Protein AF-A0AAD7VVN9-F1 (afdb_monomer_lite)

Radius of gyration: 19.61 Å; chains: 1; bounding box: 54×31×44 Å

Foldseek 3Di:
DAAAAEQEDQEQDQPQDPDDDDPPDLLPDPQCVQLNVCSSCVSVPPVKHYPVVQVVVVVCCVVCCPPPVNVVVVHRYDYDMPCRVVVVVVVVPDDPVVVVVVCCVVSSCPVSVVSSVVVVVVVVVD

Organism: NCBI:txid54092

Sequence (126 aa):
MRVLNVVTGGVKTNIADTRDLPQDSPYNCPEMTDSITRRRRMAERETPMSAEMYAKKVVDDVLHGDSFINHFTRRVNVYHGSWSTRLSLLMNITPRWLVLYAFRIKFKLNGVFEAIRARQEKSKQT

Secondary structure (DSSP, 8-state):
----EEEE-BEESS----SPPPTT-TT-STTHHHHHHHHHTHHHHS-PEEHHHHHHHHHHHHHHTTSHHHHHHT--EEEESBTHHHHHHHHHHS-HHHHHHHHHHHTTHHHHHHHHHHHHHHHH--

pLDDT: mean 88.3, std 9.0, range [57.97, 96.69]

Structure (mmCIF, N/CA/C/O backbone):
data_AF-A0AAD7VVN9-F1
#
_entry.id   AF-A0AAD7VVN9-F1
#
loop_
_atom_site.group_PDB
_atom_site.id
_atom_site.type_symbol
_atom_site.label_atom_id
_atom_site.label_alt_id
_atom_site.label_comp_id
_atom_site.label_asym_id
_atom_site.label_entity_id
_atom_site.label_seq_id
_atom_site.pdbx_PDB_ins_code
_atom_site.Cartn_x
_atom_site.Cartn_y
_atom_site.Cartn_z
_atom_site.occupancy
_atom_site.B_iso_or_equiv
_atom_site.auth_seq_id
_atom_site.auth_comp_id
_atom_site.auth_asym_id
_atom_site.auth_atom_id
_atom_site.pdbx_PDB_model_num
ATOM 1 N N . MET A 1 1 ? 6.659 -19.568 -22.976 1.00 71.44 1 MET A N 1
ATOM 2 C CA . MET A 1 1 ? 5.997 -18.379 -22.395 1.00 71.44 1 MET A CA 1
ATOM 3 C C . MET A 1 1 ? 6.486 -18.205 -20.967 1.00 71.44 1 MET A C 1
ATOM 5 O O . MET A 1 1 ? 6.521 -19.192 -20.243 1.00 71.44 1 MET A O 1
ATOM 9 N N . ARG A 1 2 ? 6.896 -16.992 -20.585 1.00 76.88 2 ARG A N 1
ATOM 10 C CA . ARG A 1 2 ? 7.351 -16.650 -19.228 1.00 76.88 2 ARG A CA 1
ATOM 11 C C . ARG A 1 2 ? 6.290 -15.775 -18.568 1.00 76.88 2 ARG A C 1
ATOM 13 O O . ARG A 1 2 ? 5.786 -14.858 -19.206 1.00 76.88 2 ARG A O 1
ATOM 20 N N . VAL A 1 3 ? 5.949 -16.074 -17.318 1.00 84.00 3 VAL A N 1
ATOM 21 C CA . VAL A 1 3 ? 4.965 -15.314 -16.534 1.00 84.00 3 VAL A CA 1
ATOM 22 C C . VAL A 1 3 ? 5.701 -14.571 -15.426 1.00 84.00 3 VAL A C 1
ATOM 24 O O . VAL A 1 3 ? 6.525 -15.162 -14.728 1.00 84.00 3 VAL A O 1
ATOM 27 N N . LEU A 1 4 ? 5.408 -13.280 -15.285 1.00 87.88 4 LEU A N 1
ATOM 28 C CA . LEU A 1 4 ? 5.938 -12.420 -14.232 1.00 87.88 4 LEU A CA 1
ATOM 29 C C . LEU A 1 4 ? 4.797 -11.953 -13.333 1.00 87.88 4 LEU A C 1
ATOM 31 O O . LEU A 1 4 ? 3.795 -11.426 -13.812 1.00 87.88 4 LEU A O 1
ATOM 35 N N . ASN A 1 5 ? 4.991 -12.091 -12.027 1.00 91.00 5 ASN A N 1
ATOM 36 C CA . ASN A 1 5 ? 4.111 -11.533 -11.014 1.00 91.00 5 ASN A CA 1
ATOM 37 C C . ASN A 1 5 ? 4.682 -10.195 -10.552 1.00 91.00 5 ASN A C 1
ATOM 39 O O . ASN A 1 5 ? 5.689 -10.145 -9.839 1.00 91.00 5 ASN A O 1
ATOM 43 N N . VAL A 1 6 ? 4.035 -9.103 -10.946 1.00 93.25 6 VAL A N 1
ATOM 44 C CA . VAL A 1 6 ? 4.441 -7.761 -10.525 1.00 93.25 6 VAL A CA 1
ATOM 45 C C . VAL A 1 6 ? 3.771 -7.420 -9.195 1.00 93.25 6 VAL A C 1
ATOM 47 O O . VAL A 1 6 ? 2.560 -7.224 -9.120 1.00 93.25 6 VAL A O 1
ATOM 50 N N . VAL A 1 7 ? 4.567 -7.345 -8.130 1.00 93.06 7 VAL A N 1
ATOM 51 C CA . VAL A 1 7 ? 4.124 -6.938 -6.795 1.00 93.06 7 VAL A CA 1
ATOM 52 C C . VAL A 1 7 ? 4.259 -5.423 -6.668 1.00 93.06 7 VAL A C 1
ATOM 54 O O . VAL A 1 7 ? 5.360 -4.874 -6.579 1.00 93.06 7 VAL A O 1
ATOM 57 N N . THR A 1 8 ? 3.115 -4.745 -6.656 1.00 94.56 8 THR A N 1
ATOM 58 C CA . THR A 1 8 ? 3.033 -3.284 -6.745 1.00 94.56 8 THR A CA 1
ATOM 59 C C . THR A 1 8 ? 2.947 -2.626 -5.372 1.00 94.56 8 THR A C 1
ATOM 61 O O . THR A 1 8 ? 2.036 -2.886 -4.590 1.00 94.56 8 THR A O 1
ATOM 64 N N . GLY A 1 9 ? 3.897 -1.738 -5.090 1.00 93.38 9 GLY A N 1
ATOM 65 C CA . GLY A 1 9 ? 3.870 -0.806 -3.966 1.00 93.38 9 GLY A CA 1
ATOM 66 C C . GLY A 1 9 ? 3.209 0.528 -4.326 1.00 93.38 9 GLY A C 1
ATOM 67 O O . GLY A 1 9 ? 2.319 0.605 -5.166 1.00 93.38 9 GLY A O 1
ATOM 68 N N . GLY A 1 10 ? 3.655 1.614 -3.695 1.00 93.50 10 GLY A N 1
ATOM 69 C CA . GLY A 1 10 ? 3.140 2.959 -3.956 1.00 93.50 10 GLY A CA 1
ATOM 70 C C . GLY A 1 10 ? 3.559 3.497 -5.328 1.00 93.50 10 GLY A C 1
ATOM 71 O O . GLY A 1 10 ? 4.742 3.771 -5.547 1.00 93.50 10 GLY A O 1
ATOM 72 N N . VAL A 1 11 ? 2.585 3.700 -6.219 1.00 94.88 11 VAL A N 1
ATOM 73 C CA . VAL A 1 11 ? 2.762 4.316 -7.546 1.00 94.88 11 VAL A CA 1
ATOM 74 C C . VAL A 1 11 ? 1.788 5.482 -7.701 1.00 94.88 11 VAL A C 1
ATOM 76 O O . VAL A 1 11 ? 0.618 5.381 -7.326 1.00 94.88 11 VAL A O 1
ATOM 79 N N . LYS A 1 12 ? 2.272 6.600 -8.244 1.00 94.56 12 LYS A N 1
ATOM 80 C CA . LYS A 1 12 ? 1.508 7.829 -8.455 1.00 94.56 12 LYS A CA 1
ATOM 81 C C . LYS A 1 12 ? 0.535 7.635 -9.617 1.00 94.56 12 LYS A C 1
ATOM 83 O O . LYS A 1 12 ? 0.880 7.878 -10.768 1.00 94.56 12 LYS A O 1
ATOM 88 N N . THR A 1 13 ? -0.665 7.168 -9.299 1.00 91.19 13 THR A N 1
ATOM 89 C CA . THR A 1 13 ? -1.756 6.898 -10.246 1.00 91.19 13 THR A CA 1
ATOM 90 C C . THR A 1 13 ? -3.072 7.440 -9.691 1.00 91.19 13 THR A C 1
ATOM 92 O O . THR A 1 13 ? -3.156 7.797 -8.515 1.00 91.19 13 THR A O 1
ATOM 95 N N . ASN A 1 14 ? -4.117 7.462 -10.516 1.00 91.75 14 ASN A N 1
ATOM 96 C CA . ASN A 1 14 ? -5.485 7.804 -10.123 1.00 91.75 14 ASN A CA 1
ATOM 97 C C . ASN A 1 14 ? -6.272 6.599 -9.560 1.00 91.75 14 ASN A C 1
ATOM 99 O O . ASN A 1 14 ? -7.493 6.577 -9.645 1.00 91.75 14 ASN A O 1
ATOM 103 N N . ILE A 1 15 ? -5.597 5.598 -8.977 1.00 89.75 15 ILE A N 1
ATOM 104 C CA . ILE A 1 15 ? -6.233 4.371 -8.451 1.00 89.75 15 ILE A CA 1
ATOM 105 C C . ILE A 1 15 ? -7.076 4.598 -7.183 1.00 89.75 15 ILE A C 1
ATOM 107 O O . ILE A 1 15 ? -7.725 3.682 -6.683 1.00 89.75 15 ILE A O 1
ATOM 111 N N . ALA A 1 16 ? -7.022 5.796 -6.600 1.00 91.19 16 ALA A N 1
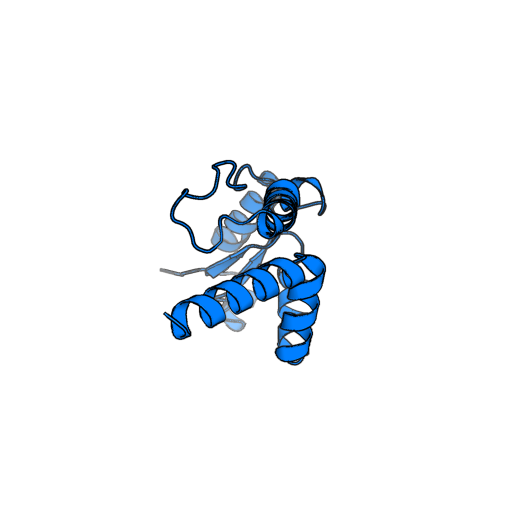ATOM 112 C CA . ALA A 1 16 ? -7.798 6.115 -5.413 1.00 91.19 16 ALA A CA 1
ATOM 113 C C . ALA A 1 16 ? -9.301 6.072 -5.730 1.00 91.19 16 ALA A C 1
ATOM 115 O O . ALA A 1 16 ? -9.776 6.801 -6.596 1.00 91.19 16 ALA A O 1
ATOM 116 N N . ASP A 1 17 ? -10.052 5.248 -4.997 1.00 89.69 17 ASP A N 1
ATOM 117 C CA . ASP A 1 17 ? -11.508 5.197 -5.123 1.00 89.69 17 ASP A CA 1
ATOM 118 C C . ASP A 1 17 ? -12.149 6.405 -4.432 1.00 89.69 17 ASP A C 1
ATOM 120 O O . ASP A 1 17 ? -12.098 6.540 -3.206 1.00 89.69 17 ASP A O 1
ATOM 124 N N . THR A 1 18 ? -12.735 7.300 -5.222 1.00 89.94 18 THR A N 1
ATOM 125 C CA . THR A 1 18 ? -13.378 8.528 -4.745 1.00 89.94 18 THR A CA 1
ATOM 126 C C . THR A 1 18 ? -14.859 8.352 -4.420 1.00 89.94 18 THR A C 1
ATOM 128 O O . THR A 1 18 ? -15.443 9.264 -3.841 1.00 89.94 18 THR A O 1
ATOM 131 N N . ARG A 1 19 ? -15.461 7.200 -4.741 1.00 91.12 19 ARG A N 1
ATOM 132 C CA . ARG A 1 19 ? -16.888 6.930 -4.513 1.00 91.12 19 ARG A CA 1
ATOM 133 C C . ARG A 1 19 ? -17.170 6.706 -3.040 1.00 91.12 19 ARG A C 1
ATOM 135 O O . ARG A 1 19 ? -16.372 6.066 -2.353 1.00 91.12 19 ARG A O 1
ATOM 142 N N . ASP A 1 20 ? -18.311 7.191 -2.570 1.00 91.19 20 ASP A N 1
ATOM 143 C CA . ASP A 1 20 ? -18.753 6.985 -1.194 1.00 91.19 20 ASP A CA 1
ATOM 144 C C . ASP A 1 20 ? -19.143 5.539 -0.906 1.00 91.19 20 ASP A C 1
ATOM 146 O O . ASP A 1 20 ? -19.388 4.736 -1.809 1.00 91.19 20 ASP A O 1
ATOM 150 N N . LEU A 1 21 ? -19.148 5.199 0.384 1.00 91.50 21 LEU A N 1
ATOM 151 C CA . LEU A 1 21 ? -19.584 3.879 0.810 1.00 91.50 21 LEU A CA 1
ATOM 152 C C . LEU A 1 21 ? -21.076 3.688 0.497 1.00 91.50 21 LEU A C 1
ATOM 154 O O . LEU A 1 21 ? -21.859 4.619 0.696 1.00 91.50 21 LEU A O 1
ATOM 158 N N . PRO A 1 22 ? -21.484 2.478 0.076 1.00 92.81 22 PRO A N 1
ATOM 159 C CA . PRO A 1 22 ? -22.894 2.115 -0.006 1.00 92.81 22 PRO A CA 1
ATOM 160 C C . PRO A 1 22 ? -23.610 2.355 1.328 1.00 92.81 22 PRO A C 1
ATOM 162 O O . PRO A 1 22 ? -23.033 2.113 2.393 1.00 92.81 22 PRO A O 1
ATOM 165 N N . GLN A 1 23 ? -24.859 2.827 1.275 1.00 91.25 23 GLN A N 1
ATOM 166 C CA . GLN A 1 23 ? -25.608 3.217 2.477 1.00 91.25 23 GLN A CA 1
ATOM 167 C C . GLN A 1 23 ? -25.860 2.043 3.427 1.00 91.25 23 GLN A C 1
ATOM 169 O O . GLN A 1 23 ? -25.817 2.206 4.644 1.00 91.25 23 GLN A O 1
ATOM 174 N N . ASP A 1 24 ? -26.055 0.862 2.855 1.00 91.75 24 ASP A N 1
ATOM 175 C CA . ASP A 1 24 ? -26.258 -0.427 3.509 1.00 91.75 24 ASP A CA 1
ATOM 176 C C . ASP A 1 24 ? -24.954 -1.086 3.993 1.00 91.75 24 ASP A C 1
ATOM 178 O O . ASP A 1 24 ? -24.986 -2.136 4.636 1.00 91.75 24 ASP A O 1
ATOM 182 N N . SER A 1 25 ? -23.791 -0.483 3.724 1.00 90.75 25 SER A N 1
ATOM 183 C CA . SER A 1 25 ? -22.514 -1.035 4.165 1.00 90.75 25 SER A CA 1
ATOM 184 C C . SER A 1 25 ? -22.409 -1.024 5.695 1.00 90.75 25 SER A C 1
ATOM 186 O O . SER A 1 25 ? -22.587 0.025 6.322 1.00 90.75 25 SER A O 1
ATOM 188 N N . PRO A 1 26 ? -21.985 -2.131 6.336 1.00 87.31 26 PRO A N 1
ATOM 189 C CA . PRO A 1 26 ? -21.740 -2.153 7.780 1.00 87.31 26 PRO A CA 1
ATOM 190 C C . PRO A 1 26 ? -20.612 -1.197 8.199 1.00 87.31 26 PRO A C 1
ATOM 192 O O . PRO A 1 26 ? -20.523 -0.817 9.368 1.00 87.31 26 PRO A O 1
ATOM 195 N N . TYR A 1 27 ? -19.774 -0.793 7.240 1.00 90.75 27 TYR A N 1
ATOM 196 C CA . TYR A 1 27 ? -18.688 0.166 7.405 1.00 90.75 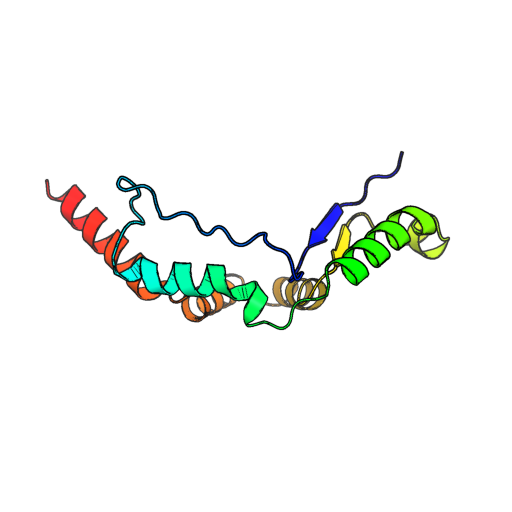27 TYR A CA 1
ATOM 197 C C . TYR A 1 27 ? -19.117 1.616 7.159 1.00 90.75 27 TYR A C 1
ATOM 199 O O . TYR A 1 27 ? -18.301 2.516 7.347 1.00 90.75 27 TYR A O 1
ATOM 207 N N . ASN A 1 28 ? -20.364 1.864 6.742 1.00 91.62 28 ASN A N 1
ATOM 208 C CA . ASN A 1 28 ? -20.918 3.209 6.653 1.00 91.62 28 ASN A CA 1
ATOM 209 C C . ASN A 1 28 ? -21.246 3.707 8.071 1.00 91.62 28 ASN A C 1
ATOM 211 O O . ASN A 1 28 ? -22.358 3.578 8.592 1.00 91.62 28 ASN A O 1
ATOM 215 N N . CYS A 1 29 ? -20.211 4.173 8.761 1.00 90.44 29 CYS A N 1
ATOM 216 C CA . CYS A 1 29 ? -20.298 4.755 10.089 1.00 90.44 29 CYS A CA 1
ATOM 217 C C . CYS A 1 29 ? -19.400 5.998 10.171 1.00 90.44 29 CYS A C 1
ATOM 219 O O . CYS A 1 29 ? -18.407 6.083 9.438 1.00 90.44 29 CYS A O 1
ATOM 221 N N . PRO A 1 30 ? -19.718 6.968 11.046 1.00 91.56 30 PRO A N 1
ATOM 222 C CA . PRO A 1 30 ? -18.941 8.200 11.162 1.00 91.56 30 PRO A CA 1
ATOM 223 C C . PRO A 1 30 ? -17.442 7.951 11.386 1.00 91.56 30 PRO A C 1
ATOM 225 O O . PRO A 1 30 ? -16.605 8.631 10.788 1.00 91.56 30 PRO A O 1
ATOM 228 N N . GLU A 1 31 ? -17.098 6.920 12.161 1.00 92.12 31 GLU A N 1
ATOM 229 C CA . GLU A 1 31 ? -15.728 6.522 12.504 1.00 92.12 31 GLU A CA 1
ATOM 230 C C . GLU A 1 31 ? -14.906 6.065 11.285 1.00 92.12 31 GLU A C 1
ATOM 232 O O . GLU A 1 31 ? -13.674 6.140 11.294 1.00 92.12 31 GLU A O 1
ATOM 237 N N . MET A 1 32 ? -15.562 5.612 10.210 1.00 93.00 32 MET A N 1
ATOM 238 C CA . MET A 1 32 ? -14.895 5.154 8.987 1.00 93.00 32 MET A CA 1
ATOM 239 C C . MET A 1 32 ? -14.449 6.314 8.083 1.00 93.00 32 MET A C 1
ATOM 241 O O . MET A 1 32 ? -13.516 6.160 7.290 1.00 93.00 32 MET A O 1
ATOM 245 N N . THR A 1 33 ? -15.044 7.500 8.239 1.00 91.25 33 THR A N 1
ATOM 246 C CA . THR A 1 33 ? -14.796 8.675 7.385 1.00 91.25 33 THR A CA 1
ATOM 247 C C . THR A 1 33 ? -13.318 9.072 7.337 1.00 91.25 33 THR A C 1
ATOM 249 O O . THR A 1 33 ? -12.757 9.286 6.258 1.00 91.25 33 THR A O 1
ATOM 252 N N . ASP A 1 34 ? -12.656 9.136 8.495 1.00 90.44 34 ASP A N 1
ATOM 253 C CA . ASP A 1 34 ? -11.239 9.513 8.591 1.00 90.44 34 ASP A CA 1
ATOM 254 C C . ASP A 1 34 ? -10.332 8.423 7.992 1.00 90.44 34 ASP A C 1
ATOM 256 O O . ASP A 1 34 ? -9.424 8.713 7.207 1.00 90.44 34 ASP A O 1
ATOM 260 N N . SER A 1 35 ? -10.640 7.152 8.272 1.00 92.56 35 SER A N 1
ATOM 261 C CA . SER A 1 35 ? -9.916 5.992 7.735 1.00 92.56 35 SER A CA 1
ATOM 262 C C . SER A 1 35 ? -9.953 5.959 6.201 1.00 92.56 35 SER A C 1
ATOM 264 O O . SER A 1 35 ? -8.910 5.836 5.548 1.00 92.56 35 SER A O 1
ATOM 266 N N . ILE A 1 36 ? -11.137 6.150 5.609 1.00 92.50 36 ILE A N 1
ATOM 267 C CA . ILE A 1 36 ? -11.327 6.195 4.153 1.00 92.50 36 ILE A CA 1
ATOM 268 C C . ILE A 1 36 ? -10.644 7.410 3.544 1.00 92.50 36 ILE A C 1
ATOM 270 O O . ILE A 1 36 ? -9.889 7.268 2.581 1.00 92.50 36 ILE A O 1
ATOM 274 N N . THR A 1 37 ? -10.838 8.596 4.120 1.00 91.12 37 THR A N 1
ATOM 275 C CA . THR A 1 37 ? -10.222 9.828 3.610 1.00 91.12 37 THR A CA 1
ATOM 276 C C . THR A 1 37 ? -8.700 9.712 3.597 1.00 91.12 37 THR A C 1
ATOM 278 O O . THR A 1 37 ? -8.042 10.065 2.612 1.00 91.12 37 THR A O 1
ATOM 281 N N . ARG A 1 38 ? -8.115 9.151 4.662 1.00 90.12 38 ARG A N 1
ATOM 282 C CA . ARG A 1 38 ? -6.675 8.899 4.747 1.00 90.12 38 ARG A CA 1
ATOM 283 C C . ARG A 1 38 ? -6.208 7.907 3.685 1.00 90.12 38 ARG A C 1
ATOM 285 O O . ARG A 1 38 ? -5.154 8.127 3.088 1.00 90.12 38 ARG A O 1
ATOM 292 N N . ARG A 1 39 ? -6.977 6.844 3.427 1.00 90.44 39 ARG A N 1
ATOM 293 C CA . ARG A 1 39 ? -6.642 5.840 2.409 1.00 90.44 39 ARG A CA 1
ATOM 294 C C . ARG A 1 39 ? -6.726 6.390 0.984 1.00 90.44 39 ARG A C 1
ATOM 296 O O . ARG A 1 39 ? -5.849 6.060 0.183 1.00 90.44 39 ARG A O 1
ATOM 303 N N . ARG A 1 40 ? -7.724 7.234 0.689 1.00 91.50 40 ARG A N 1
ATOM 304 C CA . ARG A 1 40 ? -7.898 7.917 -0.607 1.00 91.50 40 ARG A CA 1
ATOM 305 C C . ARG A 1 40 ? -6.717 8.838 -0.920 1.00 91.50 40 ARG A C 1
ATOM 307 O O . ARG A 1 40 ? -6.166 8.783 -2.011 1.00 91.50 40 ARG A O 1
ATOM 314 N N . ARG A 1 41 ? -6.244 9.595 0.074 1.00 89.69 41 ARG A N 1
ATOM 315 C CA . ARG A 1 41 ? -5.116 10.539 -0.066 1.00 89.69 41 ARG A CA 1
ATOM 316 C C . ARG A 1 41 ? -3.732 9.898 0.095 1.00 89.69 41 ARG A C 1
ATOM 318 O O . ARG A 1 41 ? -2.733 10.599 0.236 1.00 89.69 41 ARG A O 1
ATOM 325 N N . MET A 1 42 ? -3.633 8.568 0.110 1.00 87.81 42 MET A N 1
ATOM 326 C CA . MET A 1 42 ? -2.364 7.883 0.383 1.00 87.81 42 MET A CA 1
ATOM 327 C C . MET A 1 42 ? -1.320 8.127 -0.716 1.00 87.81 42 MET A C 1
ATOM 329 O O . MET A 1 42 ? -0.158 8.373 -0.405 1.00 87.81 42 MET A O 1
ATOM 333 N N . ALA A 1 43 ? -1.735 8.122 -1.987 1.00 84.50 43 ALA A N 1
ATOM 334 C CA . ALA A 1 43 ? -0.841 8.401 -3.113 1.00 84.50 43 ALA A CA 1
ATOM 335 C C . ALA A 1 43 ? 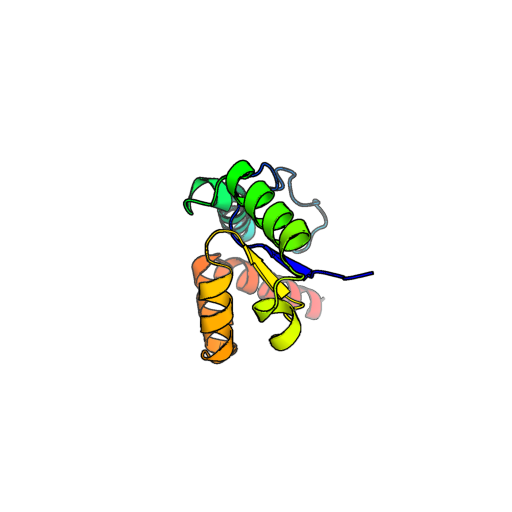-0.341 9.860 -3.129 1.00 84.50 43 ALA A C 1
ATOM 337 O O . ALA A 1 43 ? 0.738 10.138 -3.636 1.00 84.50 43 ALA A O 1
ATOM 338 N N . GLU A 1 44 ? -1.088 10.792 -2.540 1.00 83.94 44 GLU A N 1
ATOM 339 C CA . GLU A 1 44 ? -0.677 12.197 -2.425 1.00 83.94 44 GLU A CA 1
ATOM 340 C C . GLU A 1 44 ? 0.302 12.414 -1.263 1.00 83.94 44 GLU A C 1
ATOM 342 O O . GLU A 1 44 ? 1.173 13.275 -1.337 1.00 83.94 44 GLU A O 1
ATOM 347 N N . ARG A 1 45 ? 0.175 11.628 -0.186 1.00 82.81 45 ARG A N 1
ATOM 348 C CA . ARG A 1 45 ? 0.908 11.836 1.074 1.00 82.81 45 ARG A CA 1
ATOM 349 C C . ARG A 1 45 ? 2.229 11.076 1.186 1.00 82.81 45 ARG A C 1
ATOM 351 O O . ARG A 1 45 ? 3.111 11.525 1.905 1.00 82.81 45 ARG A O 1
ATOM 358 N N . GLU A 1 46 ? 2.364 9.925 0.531 1.00 81.62 46 GLU A N 1
ATOM 359 C CA . GLU A 1 46 ? 3.435 8.944 0.810 1.00 81.62 46 GLU A CA 1
ATOM 360 C C . GLU A 1 46 ? 4.514 8.878 -0.292 1.00 81.62 46 GLU A C 1
ATOM 362 O O . GLU A 1 46 ? 5.083 7.813 -0.531 1.00 81.62 46 GLU A O 1
ATOM 367 N N . THR A 1 47 ? 4.757 9.996 -0.993 1.00 89.38 47 THR A N 1
ATOM 368 C CA . THR A 1 47 ? 5.805 10.150 -2.033 1.00 89.38 47 THR A CA 1
ATOM 369 C C . THR A 1 47 ? 5.987 8.909 -2.935 1.00 89.38 47 THR A C 1
ATOM 371 O O . THR A 1 47 ? 7.055 8.284 -2.977 1.00 89.38 47 THR A O 1
ATOM 374 N N . PRO A 1 48 ? 4.932 8.485 -3.656 1.00 93.19 48 PRO A N 1
ATOM 375 C CA . PRO A 1 48 ? 4.994 7.292 -4.489 1.00 93.19 48 PRO A CA 1
ATOM 376 C C . PRO A 1 48 ? 5.906 7.474 -5.712 1.00 93.19 48 PRO A C 1
ATOM 378 O O . PRO A 1 48 ? 6.139 8.586 -6.188 1.00 93.19 48 PRO A O 1
ATOM 381 N N . MET A 1 49 ? 6.368 6.354 -6.268 1.00 95.06 49 MET A N 1
ATOM 382 C CA . MET A 1 49 ? 7.092 6.310 -7.542 1.00 95.06 49 MET A CA 1
ATOM 383 C C . MET A 1 49 ? 6.221 6.872 -8.677 1.00 95.06 49 MET A C 1
ATOM 385 O O . MET A 1 49 ? 5.013 6.634 -8.687 1.00 95.06 49 MET A O 1
ATOM 389 N N . SER A 1 50 ? 6.798 7.582 -9.653 1.00 96.12 50 SER A N 1
ATOM 390 C CA . SER A 1 50 ? 6.032 8.009 -10.834 1.00 96.12 50 SER A CA 1
ATOM 391 C C . SER A 1 50 ? 5.561 6.803 -11.657 1.00 96.12 50 SER A C 1
ATOM 393 O O . SER A 1 50 ? 6.243 5.778 -11.725 1.00 96.12 50 SER A O 1
ATOM 395 N N . ALA A 1 51 ? 4.393 6.928 -12.293 1.00 95.75 51 ALA A N 1
ATOM 396 C CA . ALA A 1 51 ? 3.849 5.876 -13.151 1.00 95.75 51 ALA A CA 1
ATOM 397 C C . ALA A 1 51 ? 4.775 5.552 -14.335 1.00 95.75 51 ALA A C 1
ATOM 399 O O . ALA A 1 51 ? 4.950 4.385 -14.663 1.00 95.75 51 ALA A O 1
ATOM 400 N N . GLU A 1 52 ? 5.423 6.563 -14.920 1.00 96.69 52 GLU A N 1
ATOM 401 C CA . GLU A 1 52 ? 6.372 6.392 -16.025 1.00 96.69 52 GLU A CA 1
ATOM 402 C C . GLU A 1 52 ? 7.583 5.541 -15.620 1.00 96.69 52 GLU A C 1
ATOM 404 O O . GLU A 1 52 ? 7.903 4.556 -16.283 1.00 96.69 52 GLU A O 1
ATOM 409 N N . MET A 1 53 ? 8.219 5.857 -14.484 1.00 96.31 53 MET A N 1
ATOM 410 C CA . MET A 1 53 ? 9.339 5.057 -13.978 1.00 96.31 53 MET A CA 1
ATOM 411 C C . MET A 1 53 ? 8.910 3.632 -13.639 1.00 96.31 53 MET A C 1
ATOM 413 O O . MET A 1 53 ? 9.667 2.691 -13.866 1.00 96.31 53 MET A O 1
ATOM 417 N N . TYR A 1 54 ? 7.713 3.471 -13.074 1.00 96.06 54 TYR A N 1
ATOM 418 C CA . TYR A 1 54 ? 7.163 2.157 -12.772 1.00 96.06 54 TYR A CA 1
ATOM 419 C C . TYR A 1 54 ? 6.952 1.338 -14.055 1.00 96.06 54 TYR A C 1
ATOM 421 O O . TYR A 1 54 ? 7.433 0.210 -14.136 1.00 96.06 54 TYR A O 1
ATOM 429 N N . ALA A 1 55 ? 6.309 1.916 -15.075 1.00 95.75 55 ALA A N 1
ATOM 430 C CA . ALA A 1 55 ? 6.065 1.258 -16.356 1.00 95.75 55 ALA A CA 1
ATOM 431 C C . ALA A 1 55 ? 7.374 0.871 -17.052 1.00 95.75 55 ALA A C 1
ATOM 433 O O . ALA A 1 55 ? 7.514 -0.271 -17.482 1.00 95.75 55 ALA A O 1
ATOM 434 N N . LYS A 1 56 ? 8.359 1.780 -17.078 1.00 96.12 56 LYS A N 1
ATOM 435 C CA . LYS A 1 56 ? 9.692 1.503 -17.625 1.00 96.12 56 LYS A CA 1
ATOM 436 C C . LYS A 1 56 ? 10.325 0.278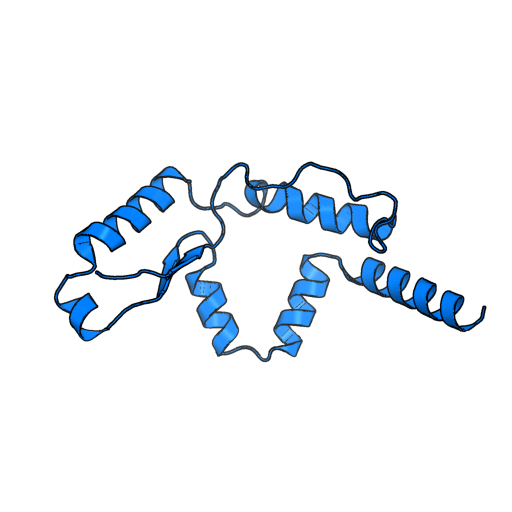 -16.965 1.00 96.12 56 LYS A C 1
ATOM 438 O O . LYS A 1 56 ? 10.738 -0.637 -17.662 1.00 96.12 56 LYS A O 1
ATOM 443 N N . LYS A 1 57 ? 10.323 0.214 -15.631 1.00 93.56 57 LYS A N 1
ATOM 444 C CA . LYS A 1 57 ? 10.887 -0.922 -14.886 1.00 93.56 57 LYS A CA 1
ATOM 445 C C . LYS A 1 57 ? 10.175 -2.244 -15.166 1.00 93.56 57 LYS A C 1
ATOM 447 O O . LYS A 1 57 ? 10.829 -3.272 -15.292 1.00 93.56 57 LYS A O 1
ATOM 452 N N . VAL A 1 58 ? 8.845 -2.224 -15.269 1.00 93.00 58 VAL A N 1
ATOM 453 C CA . VAL A 1 58 ? 8.068 -3.428 -15.598 1.00 93.00 58 VAL A CA 1
ATOM 454 C C .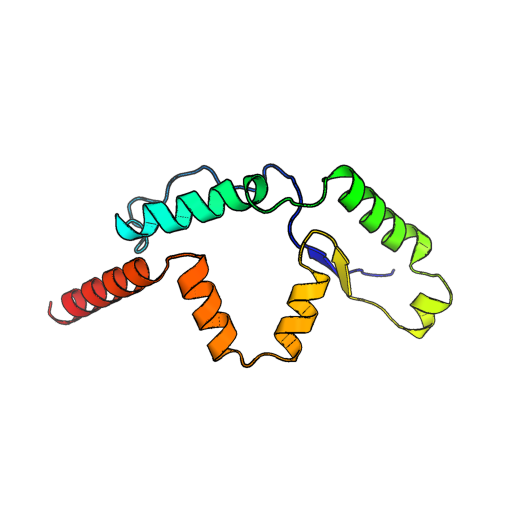 VAL A 1 58 ? 8.386 -3.908 -17.014 1.00 93.00 58 VAL A C 1
ATOM 456 O O . VAL A 1 58 ? 8.592 -5.100 -17.221 1.00 93.00 58 VAL A O 1
ATOM 459 N N . VAL A 1 59 ? 8.471 -2.993 -17.983 1.00 93.31 59 VAL A N 1
ATOM 460 C CA . VAL A 1 59 ? 8.866 -3.328 -19.359 1.00 93.31 59 VAL A CA 1
ATOM 461 C C . VAL A 1 59 ? 10.296 -3.868 -19.394 1.00 93.31 59 VAL A C 1
ATOM 463 O O . VAL A 1 59 ? 10.537 -4.889 -20.035 1.00 93.31 59 VAL A O 1
ATOM 466 N N . ASP A 1 60 ? 11.223 -3.260 -18.651 1.00 91.19 60 ASP A N 1
ATOM 467 C CA . ASP A 1 60 ? 12.607 -3.726 -18.560 1.00 91.19 60 ASP A CA 1
ATOM 468 C C . ASP A 1 60 ? 12.690 -5.167 -18.022 1.00 91.19 60 ASP A C 1
ATOM 470 O O . ASP A 1 60 ? 13.444 -5.969 -18.572 1.00 91.19 60 ASP A O 1
ATOM 474 N N . ASP A 1 61 ? 11.879 -5.542 -17.026 1.00 88.94 61 ASP A N 1
ATOM 475 C CA . ASP A 1 61 ? 11.812 -6.919 -16.505 1.00 88.94 61 ASP A CA 1
ATOM 476 C C . ASP A 1 61 ? 11.230 -7.923 -17.513 1.00 88.94 61 ASP A C 1
ATOM 478 O O . ASP A 1 61 ? 11.624 -9.098 -17.556 1.00 88.94 61 ASP A O 1
ATOM 482 N N . VAL A 1 62 ? 10.275 -7.483 -18.334 1.00 87.62 62 VAL A N 1
ATOM 483 C CA . VAL A 1 62 ? 9.699 -8.305 -19.405 1.00 87.62 62 VAL A CA 1
ATOM 484 C C . VAL A 1 62 ? 10.729 -8.532 -20.512 1.00 87.62 62 VAL A C 1
ATOM 486 O O . VAL A 1 62 ? 10.909 -9.672 -20.937 1.00 87.62 62 VAL A O 1
ATOM 489 N N . LEU A 1 63 ? 11.439 -7.483 -20.933 1.00 87.50 63 LEU A N 1
ATOM 490 C CA . LEU A 1 63 ? 12.407 -7.543 -22.032 1.00 87.50 63 LEU A CA 1
ATOM 491 C C . LEU A 1 63 ? 13.724 -8.225 -21.634 1.00 87.50 63 LEU A C 1
ATOM 493 O O . LEU A 1 63 ? 14.243 -9.044 -22.383 1.00 87.50 63 LEU A O 1
ATOM 497 N N . HIS A 1 64 ? 14.256 -7.924 -20.448 1.00 81.06 64 HIS A N 1
ATOM 498 C CA . HIS A 1 64 ? 15.590 -8.368 -20.012 1.00 81.06 64 HIS A CA 1
ATOM 499 C C . HIS A 1 64 ? 15.554 -9.486 -18.968 1.00 81.06 64 HIS A C 1
ATOM 501 O O . HIS A 1 64 ? 16.593 -9.927 -18.461 1.00 81.06 64 HIS A O 1
ATOM 507 N N . GLY A 1 65 ? 14.366 -9.970 -18.621 1.00 67.50 65 GLY A N 1
ATOM 508 C CA . GLY A 1 65 ? 14.201 -10.998 -17.602 1.00 67.50 65 GLY A CA 1
ATOM 509 C C . GLY A 1 65 ? 14.702 -12.394 -17.995 1.00 67.50 65 GLY A C 1
ATOM 510 O O . GLY A 1 65 ? 14.730 -13.260 -17.129 1.00 67.50 65 GLY A O 1
ATOM 511 N N . ASP A 1 66 ? 15.159 -12.591 -19.236 1.00 62.12 66 ASP A N 1
ATOM 512 C CA . ASP A 1 66 ? 15.870 -13.801 -19.683 1.00 62.12 66 ASP A CA 1
ATOM 513 C C . ASP A 1 66 ? 17.403 -13.689 -19.538 1.00 62.12 66 ASP A C 1
ATOM 515 O O . ASP A 1 66 ? 18.139 -14.593 -19.930 1.00 62.12 66 ASP A O 1
ATOM 519 N N . SER A 1 67 ? 17.910 -12.603 -18.937 1.00 65.88 67 SER A N 1
ATOM 520 C CA . SER A 1 67 ? 19.336 -12.475 -18.606 1.00 65.88 67 SER A CA 1
ATOM 521 C C . SER A 1 67 ? 19.827 -13.683 -17.796 1.00 65.88 67 SER A C 1
ATOM 523 O O . SER A 1 67 ? 19.105 -14.192 -16.938 1.00 65.88 67 SER A O 1
ATOM 525 N N . PHE A 1 68 ? 21.084 -14.095 -18.000 1.00 61.28 68 PHE A N 1
ATOM 526 C CA . PHE A 1 68 ? 21.705 -15.266 -17.352 1.00 61.28 68 PHE A CA 1
ATOM 527 C C . PHE A 1 68 ? 21.450 -15.338 -15.830 1.00 61.28 68 PHE A C 1
ATOM 529 O O . PHE A 1 68 ? 21.111 -16.388 -15.284 1.00 61.28 68 PHE A O 1
ATOM 536 N N . ILE A 1 69 ? 21.506 -14.185 -15.156 1.00 61.38 69 ILE A N 1
ATOM 537 C CA . ILE A 1 69 ? 21.247 -14.031 -13.715 1.00 61.38 69 ILE A CA 1
ATOM 538 C C . ILE A 1 69 ? 19.792 -14.384 -13.346 1.00 61.38 69 ILE A C 1
ATOM 540 O O . ILE A 1 69 ? 19.534 -15.021 -12.322 1.00 61.38 69 ILE A O 1
ATOM 544 N N . ASN A 1 70 ? 18.825 -13.994 -14.173 1.00 64.50 70 ASN A N 1
ATOM 545 C CA . ASN A 1 70 ? 17.401 -14.234 -13.941 1.00 64.50 70 ASN A CA 1
ATOM 546 C C . ASN A 1 70 ? 16.995 -15.679 -14.265 1.00 64.50 70 ASN A C 1
ATOM 548 O O . ASN A 1 70 ? 16.137 -16.234 -13.578 1.00 64.50 70 ASN A O 1
ATOM 552 N N . HIS A 1 71 ? 17.665 -16.317 -15.232 1.00 63.34 71 HIS A N 1
ATOM 553 C CA . HIS A 1 71 ? 17.489 -17.742 -15.519 1.00 63.34 71 HIS A CA 1
ATOM 554 C C . HIS A 1 71 ? 17.938 -18.615 -14.337 1.00 63.34 71 HIS A C 1
ATOM 556 O O . HIS A 1 71 ? 17.219 -19.526 -13.925 1.00 63.34 71 HIS A O 1
ATOM 562 N N . PHE A 1 72 ? 19.084 -18.286 -13.729 1.00 59.53 72 PHE A N 1
ATOM 563 C CA . PHE A 1 72 ? 19.596 -19.003 -12.560 1.00 59.53 72 PHE A CA 1
ATOM 564 C C . PHE A 1 72 ? 18.741 -18.773 -11.304 1.00 59.53 72 PHE A C 1
ATOM 566 O O . PHE A 1 72 ? 18.489 -19.697 -10.535 1.00 59.53 72 PHE A O 1
ATOM 573 N N . THR A 1 73 ? 18.248 -17.548 -11.104 1.00 64.44 73 THR A N 1
ATOM 574 C CA . THR A 1 73 ? 17.465 -17.188 -9.909 1.00 64.44 73 THR A CA 1
ATOM 575 C C . THR A 1 73 ? 15.968 -17.495 -10.015 1.00 64.44 73 THR A C 1
ATOM 577 O O . THR A 1 73 ? 15.268 -17.353 -9.014 1.00 64.44 73 THR A O 1
ATOM 580 N N . ARG A 1 74 ? 15.466 -17.907 -11.195 1.00 65.94 74 ARG A N 1
ATOM 581 C CA . ARG A 1 74 ? 14.045 -18.213 -11.472 1.00 65.94 74 ARG A CA 1
ATOM 582 C C . ARG A 1 74 ? 13.081 -17.193 -10.843 1.00 65.94 74 ARG A C 1
ATOM 584 O O . ARG A 1 74 ? 12.085 -17.563 -10.220 1.00 65.94 74 ARG A O 1
ATOM 591 N N . ARG A 1 75 ? 13.383 -15.894 -10.954 1.00 71.81 75 ARG A N 1
ATOM 592 C CA . ARG A 1 75 ? 12.566 -14.846 -10.321 1.00 71.81 75 ARG A CA 1
ATOM 593 C C . ARG A 1 75 ? 11.193 -14.751 -10.988 1.00 71.81 75 ARG A C 1
ATOM 595 O O . ARG A 1 75 ? 11.061 -14.188 -12.067 1.00 71.81 75 ARG A O 1
ATOM 602 N N . VAL A 1 76 ? 10.173 -15.275 -10.308 1.00 82.00 76 VAL A N 1
ATOM 603 C CA . VAL A 1 76 ? 8.761 -15.154 -10.716 1.00 82.00 76 VAL A CA 1
ATOM 604 C C . VAL A 1 76 ? 8.149 -13.841 -10.221 1.00 82.00 76 VAL A C 1
ATOM 606 O O . VAL A 1 76 ? 7.342 -13.237 -10.921 1.00 82.00 76 VAL A O 1
ATOM 609 N N . ASN A 1 77 ? 8.544 -13.378 -9.031 1.00 88.25 77 ASN A N 1
ATOM 610 C CA . ASN A 1 77 ? 7.994 -12.175 -8.405 1.00 88.25 77 ASN A CA 1
ATOM 611 C C . ASN A 1 77 ? 8.968 -10.998 -8.539 1.00 88.25 77 ASN A C 1
ATOM 613 O O . ASN A 1 77 ? 10.105 -11.079 -8.065 1.00 88.25 77 ASN A O 1
ATOM 617 N N . VAL A 1 78 ? 8.506 -9.896 -9.125 1.00 89.81 78 VAL A N 1
ATOM 618 C CA . VAL A 1 78 ? 9.252 -8.634 -9.235 1.00 89.81 78 VAL A CA 1
ATOM 619 C C . VAL A 1 78 ? 8.544 -7.548 -8.433 1.00 89.81 78 VAL A C 1
ATOM 621 O O . VAL A 1 78 ? 7.325 -7.421 -8.490 1.00 89.81 78 VAL A O 1
ATOM 624 N N . TYR A 1 79 ? 9.295 -6.789 -7.637 1.00 92.25 79 TYR A N 1
ATOM 625 C CA . TYR A 1 79 ? 8.744 -5.818 -6.687 1.00 92.25 79 TYR A CA 1
ATOM 626 C C . TYR A 1 79 ? 9.047 -4.402 -7.165 1.00 92.25 79 TYR A C 1
ATOM 628 O O . TYR A 1 79 ? 10.212 -4.005 -7.203 1.00 92.25 79 TYR A O 1
ATOM 636 N N . HIS A 1 80 ? 8.002 -3.636 -7.485 1.00 94.81 80 HIS A N 1
ATOM 637 C CA . HIS A 1 80 ? 8.123 -2.262 -7.981 1.00 94.81 80 HIS A CA 1
ATOM 638 C C . HIS A 1 80 ? 7.205 -1.299 -7.242 1.00 94.81 80 HIS A C 1
ATOM 640 O O . HIS A 1 80 ? 6.206 -1.683 -6.641 1.00 94.81 80 HIS A O 1
ATOM 646 N N . GLY A 1 81 ? 7.535 -0.010 -7.292 1.00 92.44 81 GLY A N 1
ATOM 647 C CA . GLY A 1 81 ? 6.829 1.034 -6.546 1.00 92.44 81 GLY A CA 1
ATOM 648 C C . GLY A 1 81 ? 7.364 1.221 -5.124 1.00 92.44 81 GLY A C 1
ATOM 649 O O . GLY A 1 81 ? 8.107 0.391 -4.594 1.00 92.44 81 GLY A O 1
ATOM 650 N N . SER A 1 82 ? 7.001 2.342 -4.504 1.00 92.75 82 SER A N 1
ATOM 651 C CA . SER A 1 82 ? 7.481 2.720 -3.173 1.00 92.75 82 SER A CA 1
ATOM 652 C C . SER A 1 82 ? 7.084 1.681 -2.124 1.00 92.75 82 SER A C 1
ATOM 654 O O . SER A 1 82 ? 5.985 1.134 -2.162 1.00 92.75 82 SER A O 1
ATOM 656 N N . TRP A 1 83 ? 7.980 1.412 -1.175 1.00 91.12 83 TRP A N 1
ATOM 657 C CA . TRP A 1 83 ? 7.802 0.456 -0.073 1.00 91.12 83 TRP A CA 1
ATOM 658 C C . TRP A 1 83 ? 7.635 -1.030 -0.435 1.00 91.12 83 TRP A C 1
ATOM 660 O O . TRP A 1 83 ? 7.793 -1.838 0.470 1.00 91.12 83 TRP A O 1
ATOM 670 N N . SER A 1 84 ? 7.413 -1.427 -1.693 1.00 91.50 84 SER A N 1
ATOM 671 C CA . SER A 1 84 ? 7.168 -2.834 -2.086 1.00 91.50 84 SER A CA 1
ATOM 672 C C . SER A 1 84 ? 8.244 -3.810 -1.580 1.00 91.50 84 SER A C 1
ATOM 674 O O . SER A 1 84 ? 7.944 -4.725 -0.814 1.00 91.50 84 SER A O 1
ATOM 676 N N . THR A 1 85 ? 9.513 -3.572 -1.921 1.00 89.50 85 THR A N 1
ATOM 677 C CA . THR A 1 85 ? 10.641 -4.427 -1.514 1.00 89.50 85 THR A CA 1
ATOM 678 C C . THR A 1 85 ? 10.898 -4.374 -0.008 1.00 89.50 85 THR A C 1
ATOM 680 O O . THR A 1 85 ? 11.077 -5.406 0.635 1.00 89.50 85 THR A O 1
ATOM 683 N N . ARG A 1 86 ? 10.897 -3.167 0.578 1.00 91.12 86 ARG A N 1
ATOM 684 C CA . ARG A 1 86 ? 11.185 -2.965 2.011 1.00 91.12 86 ARG A CA 1
ATOM 685 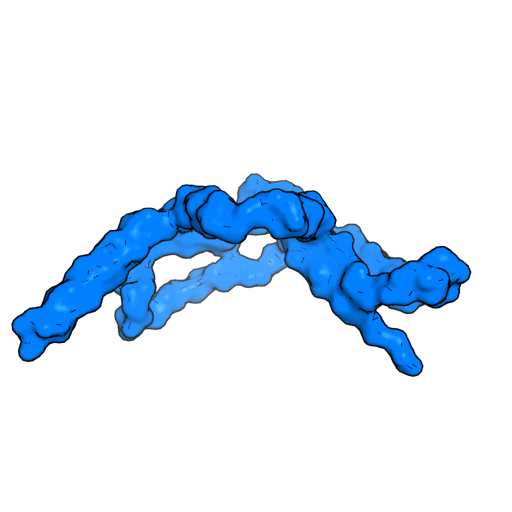C C . ARG A 1 86 ? 10.116 -3.601 2.888 1.00 91.12 86 ARG A C 1
ATOM 687 O O . ARG A 1 86 ? 10.439 -4.253 3.873 1.00 91.12 86 ARG A O 1
ATOM 694 N N . LEU A 1 87 ? 8.851 -3.423 2.517 1.00 90.44 87 LEU A N 1
ATOM 695 C CA . LEU A 1 87 ? 7.730 -3.998 3.238 1.00 90.44 87 LEU A CA 1
ATOM 696 C C . LEU A 1 87 ? 7.737 -5.517 3.101 1.00 90.44 87 LEU A C 1
ATOM 698 O O . LEU A 1 87 ? 7.563 -6.192 4.103 1.00 90.44 87 LEU A O 1
ATOM 702 N N . SER A 1 88 ? 8.019 -6.061 1.913 1.00 89.75 88 SER A N 1
ATOM 703 C CA . SER A 1 88 ? 8.154 -7.512 1.745 1.00 89.75 88 SER A CA 1
ATOM 704 C C . SER A 1 88 ? 9.230 -8.100 2.658 1.00 89.75 88 SER A C 1
ATOM 706 O O . SER A 1 88 ? 8.999 -9.140 3.269 1.00 89.75 88 SER A O 1
ATOM 708 N N . LEU A 1 89 ? 10.383 -7.438 2.789 1.00 91.19 89 LEU A N 1
ATOM 709 C CA . LEU A 1 89 ? 11.436 -7.878 3.704 1.00 91.19 89 LEU A CA 1
ATOM 710 C C . LEU A 1 89 ? 10.985 -7.782 5.167 1.00 91.19 89 LEU A C 1
ATOM 712 O O . LEU A 1 89 ? 11.165 -8.727 5.929 1.00 91.19 89 LEU A O 1
ATOM 716 N N . LEU A 1 90 ? 10.343 -6.671 5.540 1.00 92.44 90 LEU A N 1
ATOM 717 C CA . LEU A 1 90 ? 9.813 -6.468 6.887 1.00 92.44 90 LEU A CA 1
ATOM 718 C C . LEU A 1 90 ? 8.798 -7.558 7.265 1.00 92.44 90 LEU A C 1
ATOM 720 O O . LEU A 1 90 ? 8.852 -8.078 8.377 1.00 92.44 90 LEU A O 1
ATOM 724 N N . MET A 1 91 ? 7.907 -7.936 6.343 1.00 90.75 91 MET A N 1
ATOM 725 C CA . MET A 1 91 ? 6.882 -8.961 6.575 1.00 90.75 91 MET A CA 1
ATOM 726 C C . MET A 1 91 ? 7.467 -10.352 6.821 1.00 90.75 91 MET A C 1
ATOM 728 O O . MET A 1 91 ? 6.856 -11.133 7.542 1.00 90.75 91 MET A O 1
ATOM 732 N N . ASN A 1 92 ? 8.638 -10.658 6.257 1.00 91.62 92 ASN A N 1
ATOM 733 C CA . ASN A 1 92 ? 9.297 -11.949 6.471 1.00 91.62 92 ASN A CA 1
ATOM 734 C C . ASN A 1 92 ? 9.908 -12.081 7.872 1.00 91.62 92 ASN A C 1
ATOM 736 O O . ASN A 1 92 ? 10.074 -13.191 8.363 1.00 91.62 92 ASN A O 1
ATOM 740 N N . ILE A 1 93 ? 10.251 -10.959 8.509 1.00 94.94 93 ILE A N 1
ATOM 741 C CA . ILE A 1 93 ? 10.956 -10.940 9.800 1.00 94.94 93 ILE A CA 1
ATOM 742 C C . ILE A 1 93 ? 9.989 -10.626 10.949 1.00 94.94 93 ILE A C 1
ATOM 744 O O . ILE A 1 93 ? 10.184 -11.060 12.081 1.00 94.94 93 ILE A O 1
ATOM 748 N N . THR A 1 94 ? 8.935 -9.859 10.674 1.00 94.50 94 THR A N 1
ATOM 749 C CA . THR A 1 94 ? 8.065 -9.318 11.719 1.00 94.50 94 THR A CA 1
ATOM 750 C C . THR A 1 94 ? 6.908 -10.269 12.030 1.00 94.50 94 THR A C 1
ATOM 752 O O . THR A 1 94 ? 6.174 -10.652 11.116 1.00 94.50 94 THR A O 1
ATOM 755 N N . PRO A 1 95 ? 6.649 -10.589 13.312 1.00 95.81 95 PRO A N 1
ATOM 756 C CA . PRO A 1 95 ? 5.462 -11.336 13.702 1.00 95.81 95 PRO A CA 1
ATOM 757 C C . PRO A 1 95 ? 4.169 -10.669 13.215 1.00 95.81 95 PRO A C 1
ATOM 759 O O . PRO A 1 95 ? 3.975 -9.457 13.343 1.00 95.81 95 PRO A O 1
ATOM 762 N N . ARG A 1 96 ? 3.238 -11.481 12.704 1.00 93.75 96 ARG A N 1
ATOM 763 C CA . ARG A 1 96 ? 2.001 -11.001 12.063 1.00 93.75 96 ARG A CA 1
ATOM 764 C C . ARG A 1 96 ? 1.147 -10.113 12.974 1.00 93.75 96 ARG A C 1
ATOM 766 O O . ARG A 1 96 ? 0.560 -9.146 12.497 1.00 93.75 96 ARG A O 1
ATOM 773 N N . TRP A 1 97 ? 1.085 -10.409 14.274 1.00 95.62 97 TRP A N 1
ATOM 774 C CA . TRP A 1 97 ? 0.292 -9.628 15.231 1.00 95.62 97 TRP A CA 1
ATOM 775 C C . TRP A 1 97 ? 0.781 -8.176 15.339 1.00 95.62 97 TRP A C 1
ATOM 777 O O . TRP A 1 97 ? -0.037 -7.259 15.396 1.00 95.62 97 TRP A O 1
ATOM 787 N N . LEU A 1 98 ? 2.098 -7.958 15.284 1.00 95.44 98 LEU A N 1
ATOM 788 C CA . LEU A 1 98 ? 2.698 -6.630 15.381 1.00 95.44 98 LEU A CA 1
ATOM 789 C C . LEU A 1 98 ? 2.424 -5.812 14.118 1.00 95.44 98 LEU A C 1
ATOM 791 O O . LEU A 1 98 ? 2.060 -4.640 14.199 1.00 95.44 98 LEU A O 1
ATOM 795 N N . VAL A 1 99 ? 2.519 -6.449 12.950 1.00 93.62 99 VAL A N 1
ATOM 796 C CA . VAL A 1 99 ? 2.154 -5.835 11.667 1.00 93.62 99 VAL A CA 1
ATOM 797 C C . VAL A 1 99 ? 0.693 -5.386 11.668 1.00 93.62 99 VAL A C 1
ATOM 799 O O . VAL A 1 99 ? 0.388 -4.249 11.305 1.00 93.62 99 VAL A O 1
ATOM 802 N N . LEU A 1 100 ? -0.217 -6.269 12.086 1.00 93.31 100 LEU A N 1
ATOM 803 C CA . LEU A 1 100 ? -1.645 -5.963 12.141 1.00 93.31 100 LEU A CA 1
ATOM 804 C C . LEU A 1 100 ? -1.934 -4.827 13.125 1.00 93.31 100 LEU A C 1
ATOM 806 O O . LEU A 1 100 ? -2.720 -3.935 12.811 1.00 93.31 100 LEU A O 1
ATOM 810 N N . TYR A 1 101 ? -1.263 -4.820 14.277 1.00 94.12 101 TYR A N 1
ATOM 811 C CA . TYR A 1 101 ? -1.361 -3.740 15.253 1.00 94.12 101 TYR A CA 1
ATOM 812 C C . TYR A 1 101 ? -0.884 -2.397 14.676 1.00 94.12 101 TYR A C 1
ATOM 814 O O . TYR A 1 101 ? -1.602 -1.398 14.752 1.00 94.12 101 TYR A O 1
ATOM 822 N N . ALA A 1 102 ? 0.274 -2.378 14.011 1.00 94.25 102 ALA A N 1
ATOM 823 C CA . ALA A 1 102 ? 0.809 -1.179 13.372 1.00 94.25 102 ALA A CA 1
ATOM 824 C C . ALA A 1 102 ? -0.119 -0.649 12.266 1.00 94.25 102 ALA A C 1
ATOM 826 O O . ALA A 1 102 ? -0.378 0.555 12.200 1.00 94.25 102 ALA A O 1
ATOM 827 N N . PHE A 1 103 ? -0.676 -1.527 11.424 1.00 92.81 103 PHE A N 1
ATOM 828 C CA . PHE A 1 103 ? -1.645 -1.124 10.405 1.00 92.81 103 PHE A CA 1
ATOM 829 C C . PHE A 1 103 ? -2.944 -0.601 11.008 1.00 92.81 103 PHE A C 1
ATOM 831 O O . PHE A 1 103 ? -3.455 0.420 10.545 1.00 92.81 103 PHE A O 1
ATOM 838 N N . ARG A 1 104 ? -3.447 -1.239 12.068 1.00 93.06 104 ARG A N 1
ATOM 839 C CA . ARG A 1 104 ? -4.644 -0.790 12.784 1.00 93.06 104 ARG A CA 1
ATOM 840 C C . ARG A 1 104 ? -4.495 0.660 13.260 1.00 93.06 104 ARG A C 1
ATOM 842 O O . ARG A 1 104 ? -5.410 1.457 13.054 1.00 93.06 104 ARG A O 1
ATOM 849 N N . ILE A 1 105 ? -3.332 1.017 13.809 1.00 92.69 105 ILE A N 1
ATOM 850 C CA . ILE A 1 105 ? -3.028 2.391 14.234 1.00 92.69 105 ILE A CA 1
ATOM 851 C C . ILE A 1 105 ? -2.837 3.316 13.026 1.00 92.69 105 ILE A C 1
ATOM 853 O O . ILE A 1 105 ? -3.488 4.358 12.942 1.00 92.69 105 ILE A O 1
ATOM 857 N N . LYS A 1 106 ? -1.982 2.943 12.060 1.00 90.88 106 LYS A N 1
ATOM 858 C CA . LYS A 1 106 ? -1.644 3.787 10.895 1.00 90.88 106 LYS A CA 1
ATOM 859 C C . LYS A 1 106 ? -2.879 4.182 10.077 1.00 90.88 106 LYS A C 1
ATOM 861 O O . LYS A 1 106 ? -2.938 5.305 9.562 1.00 90.88 106 LYS A O 1
ATOM 866 N N . PHE A 1 107 ? -3.843 3.270 9.956 1.00 91.50 107 PHE A N 1
ATOM 867 C CA . PHE A 1 107 ? -5.085 3.467 9.210 1.00 91.50 107 PHE A CA 1
ATOM 868 C C . PHE A 1 107 ? -6.270 3.910 10.075 1.00 91.50 107 PHE A C 1
ATOM 870 O O . PHE A 1 107 ? -7.365 4.019 9.542 1.00 91.50 107 PHE A O 1
ATOM 877 N N . LYS A 1 108 ? -6.057 4.210 11.366 1.00 92.19 108 LYS A N 1
ATOM 878 C CA . LYS A 1 108 ? -7.087 4.706 12.298 1.00 92.19 108 LYS A CA 1
ATOM 879 C C . LYS A 1 108 ? -8.329 3.808 12.417 1.00 92.19 108 LYS A C 1
ATOM 881 O O . LYS A 1 108 ? -9.431 4.271 12.685 1.00 92.19 108 LYS A O 1
ATOM 886 N N . LEU A 1 109 ? -8.136 2.494 12.319 1.00 94.00 109 LEU A N 1
ATOM 887 C CA . LEU A 1 109 ? -9.230 1.515 12.328 1.00 94.00 109 LEU A CA 1
ATOM 888 C C . LEU A 1 109 ? -9.762 1.188 13.735 1.00 94.00 109 LEU A C 1
ATOM 890 O O . LEU A 1 109 ? -10.685 0.390 13.863 1.00 94.00 109 LEU A O 1
ATOM 894 N N . ASN A 1 110 ? -9.197 1.774 14.798 1.00 92.56 110 ASN A N 1
ATOM 895 C CA . ASN A 1 110 ? -9.622 1.512 16.179 1.00 92.56 110 ASN A CA 1
ATOM 896 C C . ASN A 1 110 ? -11.108 1.810 16.394 1.00 92.56 110 ASN A C 1
ATOM 898 O O . ASN A 1 110 ? -11.847 0.894 16.747 1.00 92.56 110 ASN A O 1
ATOM 902 N N . GLY A 1 111 ? -11.533 3.041 16.093 1.00 91.19 111 GLY A N 1
ATOM 903 C CA . GLY A 1 111 ? -12.927 3.457 16.263 1.00 91.19 111 GLY A CA 1
ATOM 904 C C . GLY A 1 111 ? -13.886 2.675 15.365 1.00 91.19 111 GLY A C 1
ATOM 905 O O . GLY A 1 111 ? -14.974 2.312 15.791 1.00 91.19 111 GLY A O 1
ATOM 906 N N . VAL A 1 112 ? -13.449 2.311 14.154 1.00 92.56 112 VAL A N 1
ATOM 907 C CA . VAL A 1 112 ? -14.240 1.474 13.236 1.00 92.56 112 VAL A CA 1
ATOM 908 C C . VAL A 1 112 ? -14.505 0.097 13.845 1.00 92.56 112 VAL A C 1
ATOM 910 O O . VAL A 1 112 ? -15.636 -0.382 13.839 1.00 92.56 112 VAL A O 1
ATOM 913 N N . PHE A 1 113 ? -13.477 -0.551 14.399 1.00 92.81 113 PHE A N 1
ATOM 914 C CA . PHE A 1 113 ? -13.651 -1.860 15.025 1.00 92.81 113 PHE A CA 1
ATOM 915 C C . PHE A 1 113 ? -14.503 -1.801 16.294 1.00 92.81 113 PHE A C 1
ATOM 917 O O . PHE A 1 113 ? -15.270 -2.729 16.540 1.00 92.81 113 PHE A O 1
ATOM 924 N N . GLU A 1 114 ? -14.397 -0.732 17.080 1.00 92.50 114 GLU A N 1
ATOM 925 C CA . GLU A 1 114 ? -15.243 -0.512 18.259 1.00 92.50 114 GLU A CA 1
ATOM 926 C C . GLU A 1 114 ? -16.713 -0.318 17.866 1.00 92.50 114 GLU A C 1
ATOM 928 O O . GLU A 1 114 ? -17.583 -1.013 18.393 1.00 92.50 114 GLU A O 1
ATOM 933 N N . ALA A 1 115 ? -16.989 0.524 16.866 1.00 91.50 115 ALA A N 1
ATOM 934 C CA . ALA A 1 115 ? -18.338 0.765 16.358 1.00 91.50 115 ALA A CA 1
ATOM 935 C C . ALA A 1 115 ? -18.994 -0.512 15.802 1.00 91.50 115 ALA A C 1
ATOM 937 O O . ALA A 1 115 ? -20.166 -0.787 16.071 1.00 91.50 115 ALA A O 1
ATOM 938 N N . ILE A 1 116 ? -18.237 -1.329 15.061 1.00 91.88 116 ILE A N 1
ATOM 939 C CA . ILE A 1 116 ? -18.738 -2.600 14.515 1.00 91.88 116 ILE A CA 1
ATOM 940 C C . ILE A 1 116 ? -19.055 -3.594 15.635 1.00 91.88 116 ILE A C 1
ATOM 942 O O . ILE A 1 116 ? -20.115 -4.219 15.600 1.00 91.88 116 ILE A O 1
ATOM 946 N N . ARG A 1 117 ? -18.181 -3.729 16.642 1.00 92.81 117 ARG A N 1
ATOM 947 C CA . ARG A 1 117 ? -18.425 -4.626 17.786 1.00 92.81 117 ARG A CA 1
ATOM 948 C C . ARG A 1 117 ? -19.676 -4.219 18.558 1.00 92.81 117 ARG A C 1
ATOM 950 O O . ARG A 1 117 ? -20.542 -5.059 18.777 1.00 92.81 117 ARG A O 1
ATOM 957 N N . ALA A 1 118 ? -19.822 -2.930 18.862 1.00 91.50 118 ALA A N 1
ATOM 958 C CA . ALA A 1 118 ? -20.993 -2.415 19.567 1.00 91.50 118 ALA A CA 1
ATOM 959 C C . ALA A 1 118 ? -22.304 -2.670 18.795 1.00 91.50 118 ALA A C 1
ATOM 961 O O . ALA A 1 118 ? -23.328 -2.998 19.393 1.00 91.50 118 ALA A O 1
ATOM 962 N N . ARG A 1 119 ? -22.293 -2.558 17.457 1.00 87.50 119 ARG A N 1
ATOM 963 C CA . ARG A 1 119 ? -23.454 -2.898 16.610 1.00 87.50 119 ARG A CA 1
ATOM 964 C C . ARG A 1 119 ? -23.781 -4.394 16.655 1.00 87.50 119 ARG A C 1
ATOM 966 O O . ARG A 1 119 ? -24.948 -4.754 16.788 1.00 87.50 119 ARG A O 1
ATOM 973 N N . GLN A 1 120 ? -22.766 -5.254 16.569 1.00 89.62 120 GLN A N 1
ATOM 974 C CA . GLN A 1 120 ? -22.947 -6.708 16.628 1.00 89.62 120 GLN A CA 1
ATOM 975 C C . GLN A 1 120 ? -23.509 -7.163 17.980 1.00 89.62 120 GLN A C 1
ATOM 977 O O . GLN A 1 120 ? -24.394 -8.015 18.019 1.00 89.62 120 GLN A O 1
ATOM 982 N N . GLU A 1 121 ? -23.043 -6.578 19.082 1.00 92.56 121 GLU A N 1
ATOM 983 C CA . GLU A 1 121 ? -23.557 -6.871 20.424 1.00 92.56 121 GLU A CA 1
ATOM 984 C C . GLU A 1 121 ? -25.036 -6.496 20.567 1.00 92.56 121 GLU A C 1
ATOM 986 O O . GLU A 1 121 ? -25.818 -7.315 21.043 1.00 92.56 121 GLU A O 1
ATOM 991 N N . LYS A 1 122 ? -25.449 -5.324 20.061 1.00 88.12 122 LYS A N 1
ATOM 992 C CA . LYS A 1 122 ? -26.866 -4.917 20.034 1.00 88.12 122 LYS A CA 1
ATOM 993 C C . LYS A 1 122 ? -27.731 -5.875 19.214 1.00 88.12 122 LYS A C 1
ATOM 995 O O . LYS A 1 122 ? -28.798 -6.270 19.669 1.00 88.12 122 LYS A O 1
ATOM 1000 N N . SER A 1 123 ? -27.254 -6.300 18.041 1.00 86.25 123 SER A N 1
ATOM 1001 C CA . SER A 1 123 ? -28.001 -7.231 17.181 1.00 86.25 123 SER A CA 1
ATOM 1002 C C . SER A 1 123 ? -28.195 -8.623 17.788 1.00 86.25 123 SER A C 1
ATOM 1004 O O . SER A 1 123 ? -29.137 -9.305 17.423 1.00 86.25 123 SER A O 1
ATOM 1006 N N . LYS A 1 124 ? -27.326 -9.050 18.717 1.00 84.50 124 LYS A N 1
ATOM 1007 C CA . LYS A 1 124 ? -27.468 -10.337 19.421 1.00 84.50 124 LYS A CA 1
ATOM 1008 C C . LYS A 1 124 ? -28.476 -10.294 20.573 1.00 84.50 124 LYS A C 1
ATOM 1010 O O . LYS A 1 124 ? -28.836 -11.348 21.082 1.00 84.50 124 LYS A O 1
ATOM 1015 N N . GLN A 1 125 ? -28.857 -9.100 21.029 1.00 71.44 125 GLN A N 1
ATOM 1016 C CA . GLN A 1 125 ? -29.807 -8.900 22.130 1.00 71.44 125 GLN A CA 1
ATOM 1017 C C . GLN A 1 125 ? -31.257 -8.741 21.645 1.00 71.44 125 GLN A C 1
ATOM 1019 O O . GLN A 1 125 ? -32.156 -8.671 22.478 1.00 71.44 125 GLN A O 1
ATOM 1024 N N . THR A 1 126 ? -31.468 -8.654 20.326 1.00 57.97 126 THR A N 1
ATOM 1025 C CA . THR A 1 126 ? -32.785 -8.520 19.678 1.00 57.97 126 THR A CA 1
ATOM 1026 C C . THR A 1 126 ? -33.181 -9.852 19.062 1.00 57.97 126 THR A C 1
ATOM 1028 O O . THR A 1 126 ? -34.380 -10.189 19.129 1.00 57.97 126 THR A O 1
#